Protein AF-A0AAD1NWF7-F1 (afdb_monomer_lite)

Foldseek 3Di:
DPPLVVQAPDPVVSVVPDDPDDPVPDDDDDDPCVSNVNVDPPDDDDPDDDPDDDDDPPDDDPDDDDDDDDDDDDDPDD

Organism: NCBI:txid2559073

Structure (mmCIF, N/CA/C/O backbone):
data_AF-A0AAD1NWF7-F1
#
_entry.id   AF-A0AAD1NWF7-F1
#
loop_
_atom_site.group_PDB
_atom_site.id
_atom_site.type_symbol
_atom_site.label_atom_id
_atom_site.label_alt_id
_atom_site.label_comp_id
_atom_site.label_asym_id
_atom_site.label_entity_id
_atom_site.label_seq_id
_atom_site.pdbx_PDB_ins_code
_atom_site.Cartn_x
_atom_site.Cartn_y
_atom_site.Cartn_z
_atom_site.occupancy
_atom_site.B_iso_or_equiv
_atom_site.auth_seq_id
_atom_site.auth_comp_id
_atom_site.auth_asym_id
_atom_site.auth_atom_id
_atom_site.pdbx_PDB_model_num
ATOM 1 N N . MET A 1 1 ? -7.163 -18.602 4.725 1.00 47.81 1 MET A N 1
ATOM 2 C CA . MET A 1 1 ? -6.993 -18.158 3.325 1.00 47.81 1 MET A CA 1
ATOM 3 C C . MET A 1 1 ? -6.556 -16.706 3.369 1.00 47.81 1 MET A C 1
ATOM 5 O O . MET A 1 1 ? -7.402 -15.835 3.508 1.00 47.81 1 MET A O 1
ATOM 9 N N . ASN A 1 2 ? -5.250 -16.451 3.343 1.00 70.19 2 ASN A N 1
ATOM 10 C CA . ASN A 1 2 ? -4.719 -15.093 3.358 1.00 70.19 2 ASN A CA 1
ATOM 11 C C . ASN A 1 2 ? -4.592 -14.604 1.916 1.00 70.19 2 ASN A C 1
ATOM 13 O O . ASN A 1 2 ? -3.576 -14.800 1.260 1.00 70.19 2 ASN A O 1
ATOM 17 N N . HIS A 1 3 ? -5.664 -14.000 1.407 1.00 81.12 3 HIS A N 1
ATOM 18 C CA . HIS A 1 3 ? -5.707 -13.462 0.046 1.00 81.12 3 HIS A CA 1
ATOM 19 C C . HIS A 1 3 ? -4.538 -12.499 -0.227 1.00 81.12 3 HIS A C 1
ATOM 21 O O . HIS A 1 3 ? -3.919 -12.549 -1.284 1.00 81.12 3 HIS A O 1
ATOM 27 N N . LEU A 1 4 ? -4.167 -11.698 0.771 1.00 83.62 4 LEU A N 1
ATOM 28 C CA . LEU A 1 4 ? -3.092 -10.720 0.663 1.00 83.62 4 LEU A CA 1
ATOM 29 C C . LEU A 1 4 ? -1.692 -11.371 0.605 1.00 83.62 4 LEU A C 1
ATOM 31 O O . LEU A 1 4 ? -0.824 -10.881 -0.107 1.00 83.62 4 LEU A O 1
ATOM 35 N N . GLU A 1 5 ? -1.494 -12.527 1.251 1.00 87.00 5 GLU A N 1
ATOM 36 C CA . GLU A 1 5 ? -0.249 -13.314 1.146 1.00 87.00 5 GLU A CA 1
ATOM 37 C C . GLU A 1 5 ? -0.031 -13.902 -0.245 1.00 87.00 5 GLU A C 1
ATOM 39 O O . GLU A 1 5 ? 1.108 -14.097 -0.650 1.00 87.00 5 GLU A O 1
ATOM 44 N N . SER A 1 6 ? -1.109 -14.183 -0.981 1.00 88.38 6 SER A N 1
ATOM 45 C CA . SER A 1 6 ? -1.002 -14.686 -2.355 1.00 88.38 6 SER A CA 1
ATOM 46 C C . SER A 1 6 ? -0.726 -13.593 -3.389 1.00 88.38 6 SER A C 1
ATOM 48 O O . SER A 1 6 ? -0.398 -13.914 -4.527 1.00 88.38 6 SER A O 1
ATOM 50 N N . LEU A 1 7 ? -0.885 -12.321 -3.010 1.00 89.56 7 LEU A N 1
ATOM 51 C CA . LEU A 1 7 ? -0.779 -11.182 -3.922 1.00 89.56 7 LEU A CA 1
ATOM 52 C C . LEU A 1 7 ? 0.450 -10.311 -3.673 1.00 89.56 7 LEU A C 1
ATOM 54 O O . LEU A 1 7 ? 0.899 -9.667 -4.613 1.00 89.56 7 LEU A O 1
ATOM 58 N N . VAL A 1 8 ? 0.976 -10.266 -2.445 1.00 90.88 8 VAL A N 1
ATOM 59 C CA . VAL A 1 8 ? 2.112 -9.413 -2.067 1.00 90.88 8 VAL A CA 1
ATOM 60 C C . VAL A 1 8 ? 3.189 -10.258 -1.396 1.00 90.88 8 VAL A C 1
ATOM 62 O O . VAL A 1 8 ? 2.956 -10.859 -0.345 1.00 90.88 8 VAL A O 1
ATOM 65 N N . GLU A 1 9 ? 4.383 -10.277 -1.983 1.00 90.75 9 GLU A N 1
ATOM 66 C CA . GLU A 1 9 ? 5.477 -11.144 -1.530 1.00 90.75 9 GLU A CA 1
ATOM 67 C C . GLU A 1 9 ? 6.100 -10.636 -0.216 1.00 90.75 9 GLU A C 1
ATOM 69 O O . GLU A 1 9 ? 6.277 -11.394 0.748 1.00 90.75 9 GLU A O 1
ATOM 74 N N . ASN A 1 10 ? 6.365 -9.328 -0.132 1.00 89.06 10 ASN A N 1
ATOM 75 C CA . ASN A 1 10 ? 7.068 -8.721 0.997 1.00 89.06 10 ASN A CA 1
ATOM 76 C C . ASN A 1 10 ? 6.183 -8.646 2.266 1.00 89.06 10 ASN A C 1
ATOM 78 O O . ASN A 1 10 ? 5.174 -7.938 2.254 1.00 89.06 10 ASN A O 1
ATOM 82 N N . PRO A 1 11 ? 6.546 -9.320 3.378 1.00 89.88 11 PRO A N 1
ATOM 83 C CA . PRO A 1 11 ? 5.782 -9.288 4.631 1.00 89.88 11 PRO A CA 1
ATOM 84 C C . PRO A 1 11 ? 5.606 -7.896 5.241 1.00 89.88 11 PRO A C 1
ATOM 86 O O . PRO A 1 11 ? 4.533 -7.615 5.768 1.00 89.88 11 PRO A O 1
ATOM 89 N N . GLU A 1 12 ? 6.604 -7.020 5.154 1.00 90.06 12 GLU A N 1
ATOM 90 C CA . GLU A 1 12 ? 6.519 -5.673 5.735 1.00 90.06 12 GLU A CA 1
ATOM 91 C C . GLU A 1 12 ? 5.501 -4.818 4.974 1.00 90.06 12 GLU A C 1
ATOM 93 O O . GLU A 1 12 ? 4.662 -4.136 5.562 1.00 90.06 12 GLU A O 1
ATOM 98 N N . THR A 1 13 ? 5.494 -4.928 3.644 1.00 90.25 13 THR A N 1
ATOM 99 C CA . THR A 1 13 ? 4.496 -4.274 2.792 1.00 90.25 13 THR A CA 1
ATOM 100 C C . THR A 1 13 ? 3.087 -4.780 3.098 1.00 90.25 13 THR A C 1
ATOM 102 O O . THR A 1 13 ? 2.142 -3.995 3.099 1.00 90.25 13 THR A O 1
ATOM 105 N N . ARG A 1 14 ? 2.923 -6.072 3.419 1.00 91.31 14 ARG A N 1
ATOM 106 C CA . ARG A 1 14 ? 1.621 -6.641 3.805 1.00 91.31 14 ARG A CA 1
ATOM 107 C C . ARG A 1 14 ? 1.068 -6.023 5.083 1.0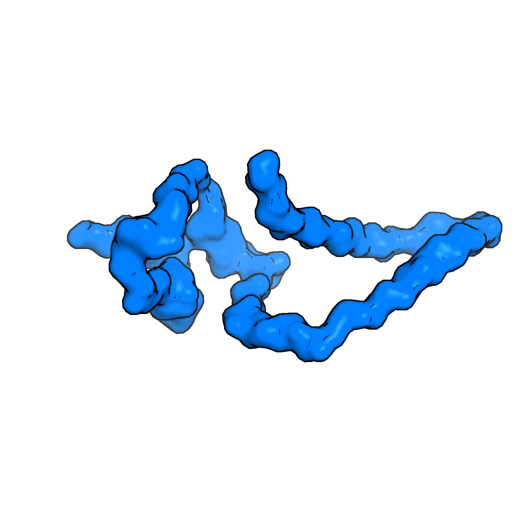0 91.31 14 ARG A C 1
ATOM 109 O O . ARG A 1 14 ? -0.129 -5.743 5.151 1.00 91.31 14 ARG A O 1
ATOM 116 N N . GLU A 1 15 ? 1.923 -5.807 6.075 1.00 90.62 15 GLU A N 1
ATOM 117 C CA . GLU A 1 15 ? 1.531 -5.173 7.333 1.00 90.62 15 GLU A CA 1
ATOM 118 C C . GLU A 1 15 ? 1.094 -3.722 7.101 1.00 90.62 15 GLU A C 1
ATOM 120 O O . GLU A 1 15 ? 0.015 -3.332 7.541 1.00 90.62 15 GLU A O 1
ATOM 125 N N . LEU A 1 16 ? 1.854 -2.961 6.306 1.00 89.38 16 LEU A N 1
ATOM 126 C CA . LEU A 1 16 ? 1.519 -1.573 5.960 1.00 89.38 16 LEU A CA 1
ATOM 127 C C . LEU A 1 16 ? 0.227 -1.442 5.138 1.00 89.38 16 LEU A C 1
ATOM 129 O O . LEU A 1 16 ? -0.504 -0.463 5.283 1.00 89.38 16 LEU A O 1
ATOM 133 N N . LEU A 1 17 ? -0.067 -2.421 4.279 1.00 90.00 17 LEU A N 1
ATOM 134 C CA . LEU A 1 17 ? -1.292 -2.460 3.476 1.00 90.00 17 LEU A CA 1
ATOM 135 C C . LEU A 1 17 ? -2.510 -2.966 4.255 1.00 90.00 17 LEU A C 1
ATOM 137 O O . LEU A 1 17 ? -3.628 -2.870 3.746 1.00 90.00 17 LEU A O 1
ATOM 141 N N . THR A 1 18 ? -2.320 -3.501 5.464 1.00 89.56 18 THR A N 1
ATOM 142 C CA . THR A 1 18 ? -3.413 -3.990 6.304 1.00 89.56 18 THR A CA 1
ATOM 143 C C . THR A 1 18 ? -3.931 -2.848 7.181 1.00 89.56 18 THR A C 1
ATOM 145 O O . THR A 1 18 ? -3.266 -2.445 8.135 1.00 89.56 18 THR A O 1
ATOM 148 N N . PRO A 1 19 ? -5.123 -2.298 6.894 1.00 86.12 19 PRO A N 1
ATOM 149 C CA . PRO A 1 19 ? -5.661 -1.203 7.683 1.00 86.12 19 PRO A CA 1
ATOM 150 C C . PRO A 1 19 ? -5.977 -1.647 9.115 1.00 86.12 19 PRO A C 1
ATOM 152 O O . PRO A 1 19 ? -6.633 -2.661 9.337 1.00 86.12 19 PRO A O 1
ATOM 155 N N . THR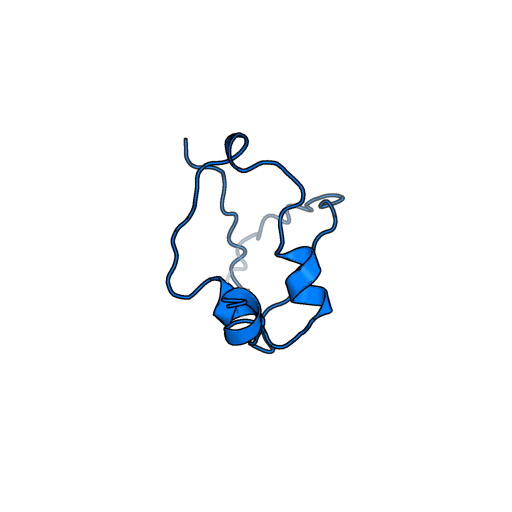 A 1 20 ? -5.563 -0.840 10.091 1.00 87.25 20 THR A N 1
ATOM 156 C CA . THR A 1 20 ? -5.826 -1.061 11.526 1.00 87.25 20 THR A CA 1
ATOM 157 C C . THR A 1 20 ? -7.138 -0.430 12.012 1.00 87.25 20 THR A C 1
ATOM 159 O O . THR A 1 20 ? -7.455 -0.484 13.199 1.00 87.25 20 THR A O 1
AT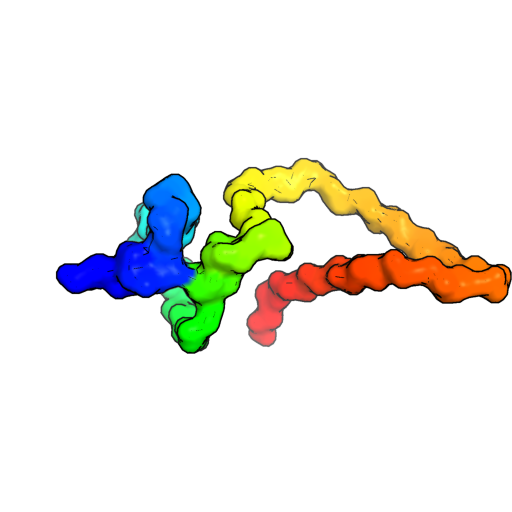OM 162 N N . TYR A 1 21 ? -7.919 0.168 11.109 1.00 79.31 21 TYR A N 1
ATOM 163 C CA . TYR A 1 21 ? -9.222 0.769 11.398 1.00 79.31 21 TYR A CA 1
ATOM 164 C C . TYR A 1 21 ? -10.371 -0.193 11.071 1.00 79.31 21 TYR A C 1
ATOM 166 O O . TYR A 1 21 ? -10.251 -1.057 10.205 1.00 79.31 21 TYR A O 1
ATOM 174 N N . THR A 1 22 ? -11.513 -0.038 11.749 1.00 79.44 22 THR A N 1
ATOM 175 C CA . THR A 1 22 ? -12.690 -0.880 11.466 1.00 79.44 22 THR A CA 1
ATOM 176 C C . THR A 1 22 ? -13.303 -0.561 10.100 1.00 79.44 22 THR A C 1
ATOM 178 O O . THR A 1 22 ? -13.235 0.572 9.623 1.00 79.44 22 THR A O 1
ATOM 181 N N . THR A 1 23 ? -13.910 -1.560 9.463 1.00 69.31 23 THR A N 1
ATOM 182 C CA . THR A 1 23 ? -14.396 -1.490 8.076 1.00 69.31 23 THR A CA 1
ATOM 183 C C . THR A 1 23 ? -15.393 -0.354 7.816 1.00 69.31 23 THR A C 1
ATOM 185 O O . THR A 1 23 ? -15.434 0.167 6.706 1.00 69.31 23 THR A O 1
ATOM 188 N N . ASP A 1 24 ? -16.135 0.096 8.829 1.00 74.06 24 ASP A N 1
ATOM 189 C CA . ASP A 1 24 ? -17.186 1.112 8.677 1.00 74.06 24 ASP A CA 1
ATOM 190 C C . ASP A 1 24 ? -16.650 2.539 8.455 1.00 74.06 24 ASP A C 1
ATOM 192 O O . ASP A 1 24 ? -17.401 3.439 8.080 1.00 74.06 24 ASP A O 1
ATOM 1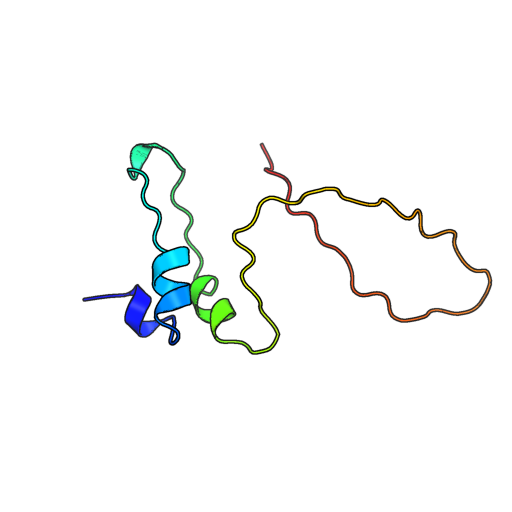96 N N . TYR A 1 25 ? -15.348 2.766 8.661 1.00 81.56 25 TYR A N 1
ATOM 197 C CA . TYR A 1 25 ? -14.749 4.102 8.577 1.00 81.56 25 TYR A CA 1
ATOM 198 C C . TYR A 1 25 ? -14.370 4.531 7.156 1.00 81.56 25 TYR A C 1
ATOM 200 O O . TYR A 1 25 ? -14.129 5.718 6.928 1.00 81.56 25 TYR A O 1
ATOM 208 N N . LYS A 1 26 ? -14.291 3.601 6.195 1.00 80.25 26 LYS A N 1
ATOM 209 C CA . LYS A 1 26 ? -13.863 3.915 4.826 1.00 80.25 26 LYS A CA 1
ATOM 210 C C . LYS A 1 26 ? -14.610 3.077 3.796 1.00 80.25 26 LYS A C 1
ATOM 212 O O . LYS A 1 26 ? -14.903 1.907 4.014 1.00 80.25 26 LYS A O 1
ATOM 217 N N . ARG A 1 27 ? -14.905 3.679 2.640 1.00 86.88 27 ARG A N 1
ATOM 218 C CA . ARG A 1 27 ? -15.551 2.977 1.525 1.00 86.88 27 ARG A CA 1
ATOM 219 C C . ARG A 1 27 ? -14.639 1.853 1.024 1.00 86.88 27 ARG A C 1
ATOM 221 O O . ARG A 1 27 ? -13.461 2.091 0.762 1.00 86.88 27 ARG A O 1
ATOM 228 N N . LEU A 1 28 ? -15.200 0.656 0.856 1.00 85.88 28 LEU A N 1
ATOM 229 C CA . LEU A 1 28 ? -14.494 -0.473 0.254 1.00 85.88 28 LEU A CA 1
ATOM 230 C C . LEU A 1 28 ? -14.128 -0.152 -1.198 1.00 85.88 28 LEU A C 1
ATOM 232 O O . LEU A 1 28 ? -14.985 0.238 -1.993 1.00 85.88 28 LEU A O 1
ATOM 236 N N . LEU A 1 29 ? -12.852 -0.332 -1.529 1.00 86.94 29 LEU A N 1
ATOM 237 C CA . LEU A 1 29 ? -12.332 -0.205 -2.884 1.00 86.94 29 LEU A CA 1
ATOM 238 C C . LEU A 1 29 ? -12.088 -1.600 -3.453 1.00 86.94 29 LEU A C 1
ATOM 240 O O . LEU A 1 29 ? -11.536 -2.464 -2.775 1.00 86.94 29 LEU A O 1
ATOM 244 N N . VAL A 1 30 ? -12.489 -1.802 -4.706 1.00 86.50 30 VAL A N 1
ATOM 245 C CA . VAL A 1 30 ? -12.257 -3.047 -5.441 1.00 86.50 30 VAL A CA 1
ATOM 246 C C . VAL A 1 30 ? -11.412 -2.716 -6.662 1.00 86.50 30 VAL A C 1
ATOM 248 O O . VAL A 1 30 ? -11.815 -1.924 -7.510 1.00 86.50 30 VAL A O 1
ATOM 251 N N . SER A 1 31 ? -10.232 -3.320 -6.737 1.00 88.62 31 SER A N 1
ATOM 252 C CA . SER A 1 31 ? -9.333 -3.267 -7.887 1.00 88.62 31 SER A CA 1
ATOM 253 C C . SER A 1 31 ? -8.764 -4.662 -8.101 1.00 88.62 31 SER A C 1
ATOM 255 O O . SER A 1 31 ? -8.548 -5.404 -7.141 1.00 88.62 31 SER A O 1
ATOM 257 N N . ASN A 1 32 ? -8.542 -5.017 -9.363 1.00 89.00 32 ASN A N 1
ATOM 258 C CA . ASN A 1 32 ? -8.016 -6.328 -9.727 1.00 89.00 32 ASN A CA 1
ATOM 259 C C . ASN A 1 32 ? -6.500 -6.417 -9.526 1.00 89.00 32 ASN A C 1
ATOM 261 O O . ASN A 1 32 ? -5.967 -7.513 -9.433 1.00 89.00 32 ASN A O 1
ATOM 265 N N . ASP A 1 33 ? -5.819 -5.276 -9.497 1.00 90.81 33 ASP A N 1
ATOM 266 C CA . ASP A 1 33 ? -4.393 -5.132 -9.775 1.00 90.81 33 ASP A CA 1
ATOM 267 C C . ASP A 1 33 ? -3.644 -4.255 -8.761 1.00 90.81 33 ASP A C 1
ATOM 269 O O . ASP A 1 33 ? -2.415 -4.282 -8.725 1.00 90.81 33 ASP A O 1
ATOM 273 N N . TYR A 1 34 ? -4.359 -3.563 -7.868 1.00 91.19 34 TYR A N 1
ATOM 274 C CA . TYR A 1 34 ? -3.772 -2.683 -6.854 1.00 91.19 34 TYR A CA 1
ATOM 275 C C . TYR A 1 34 ? -2.700 -3.367 -5.993 1.00 91.19 34 TYR A C 1
ATOM 277 O O . TYR A 1 34 ? -1.590 -2.859 -5.873 1.00 91.19 34 TYR A O 1
ATOM 285 N N . PHE A 1 35 ? -2.998 -4.537 -5.419 1.00 90.88 35 PHE A N 1
ATOM 286 C CA . PHE A 1 35 ? -2.047 -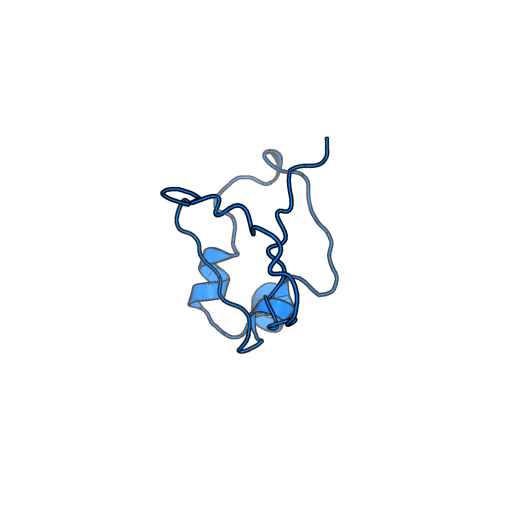5.229 -4.543 1.00 90.88 35 PHE A CA 1
ATOM 287 C C . PHE A 1 35 ? -0.840 -5.787 -5.305 1.00 90.88 35 PHE A C 1
ATOM 289 O O . PHE A 1 35 ? 0.278 -5.726 -4.806 1.00 90.88 35 PHE A O 1
ATOM 296 N N . MET A 1 36 ? -1.043 -6.271 -6.534 1.00 91.31 36 MET A N 1
ATOM 297 C CA . MET A 1 36 ? 0.041 -6.832 -7.351 1.00 91.31 36 MET A CA 1
ATOM 298 C C . MET A 1 36 ? 1.048 -5.769 -7.802 1.00 91.31 36 MET A C 1
ATOM 300 O O . MET A 1 36 ? 2.205 -6.097 -8.061 1.00 91.31 36 MET A O 1
ATOM 304 N N . ALA A 1 37 ? 0.638 -4.499 -7.878 1.00 92.25 37 ALA A N 1
ATOM 305 C CA . ALA A 1 37 ? 1.531 -3.406 -8.246 1.00 92.25 37 ALA A CA 1
ATOM 306 C C . ALA A 1 37 ? 2.723 -3.267 -7.281 1.00 92.25 37 ALA A C 1
ATOM 308 O O . ALA A 1 37 ? 3.807 -2.901 -7.723 1.00 92.25 37 ALA A O 1
ATOM 309 N N . PHE A 1 38 ? 2.558 -3.625 -6.003 1.00 91.00 38 PHE A N 1
ATOM 310 C CA . PHE A 1 38 ? 3.613 -3.523 -4.987 1.00 91.00 38 PHE A CA 1
ATOM 311 C C . PHE A 1 38 ? 4.720 -4.581 -5.105 1.00 91.00 38 PHE A C 1
ATOM 313 O O . PHE A 1 38 ? 5.708 -4.490 -4.385 1.00 91.00 38 PHE A O 1
ATOM 320 N N . ASN A 1 39 ? 4.586 -5.559 -6.007 1.00 91.25 39 ASN A N 1
ATOM 321 C CA . ASN A 1 39 ? 5.663 -6.510 -6.307 1.00 91.25 39 ASN A CA 1
ATOM 322 C C . ASN A 1 39 ? 6.604 -6.009 -7.414 1.00 91.25 39 ASN A C 1
ATOM 324 O O . ASN A 1 39 ? 7.557 -6.700 -7.760 1.00 91.25 39 ASN A O 1
ATOM 328 N N . ARG A 1 40 ? 6.319 -4.857 -8.033 1.00 91.94 40 ARG A N 1
ATOM 329 C CA . ARG A 1 40 ? 7.163 -4.308 -9.097 1.00 91.94 40 ARG A CA 1
ATOM 330 C C . ARG A 1 40 ? 8.299 -3.478 -8.504 1.00 91.94 40 ARG A C 1
ATOM 332 O O . ARG A 1 40 ? 8.067 -2.668 -7.614 1.00 91.94 40 ARG A O 1
ATOM 339 N N . ASP A 1 41 ? 9.491 -3.597 -9.083 1.00 89.38 41 ASP A N 1
ATOM 340 C CA . ASP A 1 41 ? 10.684 -2.851 -8.648 1.00 89.38 41 ASP A CA 1
ATOM 341 C C . ASP A 1 41 ? 10.557 -1.324 -8.818 1.00 89.38 41 ASP A C 1
ATOM 343 O O . ASP A 1 41 ? 11.299 -0.563 -8.201 1.00 89.38 41 ASP A O 1
ATOM 347 N N . ASP A 1 4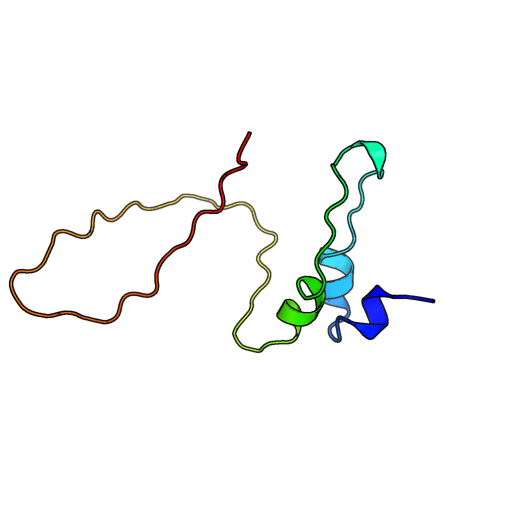2 ? 9.636 -0.859 -9.671 1.00 91.12 42 ASP A N 1
ATOM 348 C CA . ASP A 1 42 ? 9.380 0.561 -9.931 1.00 91.12 42 ASP A CA 1
ATOM 349 C C . ASP A 1 42 ? 8.318 1.180 -9.006 1.00 91.12 42 ASP A C 1
ATOM 351 O O . ASP A 1 42 ? 7.908 2.325 -9.216 1.00 91.12 42 ASP A O 1
ATOM 355 N N . VAL A 1 43 ? 7.875 0.445 -7.982 1.00 91.00 43 VAL A N 1
ATOM 356 C CA . VAL A 1 43 ? 6.838 0.874 -7.039 1.00 91.00 43 VAL A CA 1
ATOM 357 C C . VAL A 1 43 ? 7.384 0.895 -5.613 1.00 91.00 43 VAL A C 1
ATOM 359 O O . VAL A 1 43 ? 7.803 -0.123 -5.072 1.00 91.00 43 VAL A O 1
ATOM 362 N N . THR A 1 44 ? 7.290 2.061 -4.969 1.00 90.38 44 THR A N 1
ATOM 363 C CA . THR A 1 44 ? 7.655 2.251 -3.558 1.00 90.38 44 THR A CA 1
ATOM 364 C C . THR A 1 44 ? 6.438 2.709 -2.761 1.00 90.38 44 THR A C 1
ATOM 366 O O . THR A 1 44 ? 5.739 3.641 -3.162 1.00 90.38 44 THR A O 1
ATOM 369 N N . LEU A 1 45 ? 6.189 2.065 -1.618 1.00 89.69 45 LEU A N 1
ATOM 370 C CA . LEU A 1 45 ? 5.162 2.475 -0.662 1.00 89.69 45 LEU A CA 1
ATOM 371 C C . LEU A 1 45 ? 5.762 3.436 0.372 1.00 89.69 45 LEU A C 1
ATOM 373 O O . LEU A 1 45 ? 6.622 3.040 1.151 1.00 89.69 45 LEU A O 1
ATOM 377 N N . GLU A 1 46 ? 5.264 4.671 0.411 1.00 90.88 46 GLU A N 1
ATOM 378 C CA . GLU A 1 46 ? 5.693 5.706 1.359 1.00 90.88 46 GLU A CA 1
ATOM 379 C C . GLU A 1 46 ? 4.585 5.981 2.396 1.00 90.88 46 GLU A C 1
ATOM 381 O O . GLU A 1 46 ? 3.642 6.717 2.101 1.00 90.88 46 GLU A O 1
ATOM 386 N N . PRO A 1 47 ? 4.650 5.400 3.613 1.00 86.94 47 PRO A N 1
ATOM 387 C CA . PRO A 1 47 ? 3.610 5.562 4.636 1.00 86.94 47 PRO A CA 1
ATOM 388 C C . PRO A 1 47 ? 3.729 6.878 5.425 1.00 86.94 47 PRO A C 1
ATOM 390 O O . PRO A 1 47 ? 2.890 7.174 6.276 1.00 86.94 47 PRO A O 1
ATOM 393 N N . SER A 1 48 ? 4.792 7.651 5.194 1.00 86.62 48 SER A N 1
ATOM 394 C CA . SER A 1 48 ? 5.054 8.891 5.920 1.00 86.62 48 SER A CA 1
ATOM 395 C C . SER A 1 48 ? 4.212 10.056 5.390 1.00 86.62 48 SER A C 1
ATOM 397 O O . SER A 1 48 ? 3.882 10.140 4.208 1.00 86.62 48 SER A O 1
ATOM 399 N N . ALA A 1 49 ? 3.851 10.982 6.281 1.00 82.88 49 ALA A N 1
ATOM 400 C CA . ALA A 1 49 ? 3.164 12.202 5.880 1.00 82.88 49 ALA A CA 1
ATOM 401 C C . ALA A 1 49 ? 4.097 13.090 5.041 1.00 82.88 49 ALA A C 1
ATOM 403 O O . ALA A 1 49 ? 5.247 13.326 5.416 1.00 82.88 49 ALA A O 1
ATOM 404 N N . LEU A 1 50 ? 3.583 13.631 3.933 1.00 81.31 50 LEU A N 1
ATOM 405 C CA . LEU A 1 50 ? 4.321 14.594 3.117 1.00 81.31 50 LEU A CA 1
ATOM 406 C C . LEU A 1 50 ? 4.630 15.853 3.941 1.00 81.31 50 LEU A C 1
ATOM 408 O O . LEU A 1 50 ? 3.722 16.541 4.403 1.00 81.31 50 LEU A O 1
ATOM 412 N N . ALA A 1 51 ? 5.917 16.165 4.108 1.00 77.31 51 ALA A N 1
ATOM 413 C CA . ALA A 1 51 ? 6.363 17.291 4.933 1.00 77.31 51 ALA A CA 1
ATOM 414 C C . ALA A 1 51 ? 6.110 18.662 4.277 1.00 77.31 51 ALA A C 1
ATOM 416 O O . ALA A 1 51 ? 5.792 19.633 4.957 1.00 77.31 51 ALA A O 1
ATOM 417 N N . SER A 1 52 ? 6.283 18.759 2.958 1.00 75.38 52 SER A N 1
ATOM 418 C CA . SER A 1 52 ? 6.014 19.959 2.160 1.00 75.38 52 SER A CA 1
ATOM 419 C C . SER A 1 52 ? 6.128 19.605 0.678 1.00 75.38 52 SER A C 1
ATOM 421 O O . SER A 1 52 ? 7.068 18.913 0.284 1.00 75.38 52 SER A O 1
ATOM 423 N N . SER A 1 53 ? 5.204 20.088 -0.154 1.00 72.44 53 SER A N 1
ATOM 424 C CA . SER A 1 53 ? 5.390 20.113 -1.605 1.00 72.44 53 SER A CA 1
ATOM 425 C C . SER A 1 53 ? 6.081 21.418 -1.996 1.00 72.44 53 SER A C 1
ATOM 427 O O . SER A 1 53 ? 5.669 22.508 -1.598 1.00 72.44 53 SER A O 1
ATOM 429 N N . ARG A 1 54 ? 7.157 21.326 -2.781 1.00 70.44 54 ARG A N 1
ATOM 430 C CA . ARG A 1 54 ? 7.743 22.499 -3.431 1.00 70.44 54 ARG A CA 1
ATOM 431 C C . ARG A 1 54 ? 7.189 22.559 -4.847 1.00 70.44 54 ARG A C 1
ATOM 433 O O . ARG A 1 54 ? 7.659 21.830 -5.715 1.00 70.44 54 ARG A O 1
ATOM 440 N N . ASP A 1 55 ? 6.220 23.438 -5.070 1.00 63.75 55 ASP A N 1
ATOM 441 C CA . ASP A 1 55 ? 5.745 23.741 -6.417 1.00 63.75 55 ASP A CA 1
ATOM 442 C C . ASP A 1 55 ? 6.847 24.508 -7.155 1.00 63.75 55 ASP A C 1
ATOM 444 O O . ASP A 1 55 ? 7.083 25.693 -6.922 1.00 63.75 55 ASP A O 1
ATOM 448 N N . GLN A 1 56 ? 7.583 23.813 -8.019 1.00 59.12 56 GLN A N 1
ATOM 449 C CA . GLN A 1 56 ? 8.403 24.459 -9.035 1.00 59.12 56 GLN A CA 1
ATOM 450 C C . GLN A 1 56 ? 7.499 24.692 -10.247 1.00 59.12 56 GLN A C 1
ATOM 452 O O . GLN A 1 56 ? 7.160 23.721 -10.928 1.00 59.12 56 GLN A O 1
ATOM 457 N N . PRO A 1 57 ? 7.086 25.938 -10.547 1.00 52.19 57 PRO A N 1
ATOM 458 C CA . PRO A 1 57 ? 6.455 26.210 -11.824 1.00 52.19 57 PRO A CA 1
ATOM 459 C C . PRO A 1 57 ? 7.483 25.892 -12.909 1.00 52.19 57 PRO A C 1
ATOM 461 O O . PRO A 1 57 ? 8.533 26.532 -12.998 1.00 52.19 57 PRO A O 1
ATOM 464 N N . SER A 1 58 ? 7.202 24.881 -13.728 1.00 56.25 58 SER A N 1
ATOM 465 C CA . SER A 1 58 ? 7.984 24.620 -14.927 1.00 56.25 58 SER A CA 1
ATOM 466 C C . SER A 1 58 ? 7.772 25.796 -15.882 1.00 56.25 58 SER A C 1
ATOM 468 O O . SER A 1 58 ? 6.810 25.827 -16.649 1.00 56.25 58 SER A O 1
ATOM 470 N N . SER A 1 59 ? 8.642 26.802 -15.806 1.00 54.09 59 SER A N 1
ATOM 471 C CA . SER A 1 59 ? 8.764 27.804 -16.863 1.00 54.09 59 SER A CA 1
ATOM 472 C C . SER A 1 59 ? 9.050 27.062 -18.173 1.00 54.09 59 SER A C 1
ATOM 474 O O . SER A 1 59 ? 9.931 26.195 -18.171 1.00 54.09 59 SER A O 1
ATOM 476 N N . PRO A 1 60 ? 8.326 27.330 -19.274 1.00 44.88 60 PRO A N 1
ATOM 477 C CA . PRO A 1 60 ? 8.571 26.626 -20.519 1.00 44.88 60 PRO A CA 1
ATOM 478 C C . PRO A 1 60 ? 9.941 27.062 -21.054 1.00 44.88 60 PRO A C 1
ATOM 480 O O . PRO A 1 60 ? 10.136 28.250 -21.326 1.00 44.88 60 PRO A O 1
ATOM 483 N N . PRO A 1 61 ? 10.913 26.152 -21.240 1.00 46.78 61 PRO A N 1
ATOM 484 C CA . PRO A 1 61 ? 12.097 26.505 -21.988 1.00 46.78 61 PRO A CA 1
ATOM 485 C C . PRO A 1 61 ? 11.705 26.533 -23.465 1.00 46.78 61 PRO A C 1
ATOM 487 O O . PRO A 1 61 ? 11.338 25.512 -24.052 1.00 46.78 61 PRO A O 1
ATOM 490 N N . THR A 1 62 ? 11.808 27.703 -24.089 1.00 60.88 62 THR A N 1
ATOM 491 C CA . THR A 1 62 ? 12.021 27.786 -25.534 1.00 60.88 62 THR A CA 1
ATOM 492 C C . THR A 1 62 ? 13.141 26.805 -25.898 1.00 60.88 62 THR A C 1
ATOM 494 O O . THR A 1 62 ? 14.297 27.016 -25.547 1.00 60.88 62 THR A O 1
ATOM 497 N N . GLY A 1 63 ? 12.774 25.712 -26.573 1.00 56.56 63 GLY A N 1
ATOM 498 C CA . GLY A 1 63 ? 13.692 24.821 -27.281 1.00 56.56 63 GLY A CA 1
ATOM 499 C C . GLY A 1 63 ? 14.537 23.853 -26.442 1.00 56.56 63 GLY A C 1
ATOM 500 O O . GLY A 1 63 ? 15.756 23.952 -26.469 1.00 56.56 63 GLY A O 1
ATOM 501 N N . ARG A 1 64 ? 13.918 22.857 -25.792 1.00 47.66 64 ARG A N 1
ATOM 502 C CA . ARG A 1 64 ? 14.332 21.427 -25.804 1.00 47.66 64 ARG A CA 1
ATOM 503 C C . ARG A 1 64 ? 13.516 20.647 -24.774 1.00 47.66 64 ARG A C 1
ATOM 505 O O . ARG A 1 64 ? 13.618 20.900 -23.578 1.00 47.66 64 ARG A O 1
ATOM 512 N N . ALA A 1 65 ? 12.745 19.671 -25.242 1.00 49.66 65 ALA A N 1
ATOM 513 C CA . ALA A 1 65 ? 12.053 18.726 -24.377 1.00 49.66 65 ALA A CA 1
ATOM 514 C C . ALA A 1 65 ? 13.079 17.818 -23.676 1.00 49.66 65 ALA A C 1
ATOM 516 O O . ALA A 1 65 ? 13.770 17.035 -24.326 1.00 49.66 65 ALA A O 1
ATOM 517 N N . MET A 1 66 ? 13.185 17.946 -22.354 1.00 42.50 66 MET A N 1
ATOM 518 C CA . MET A 1 66 ? 13.784 16.941 -21.478 1.00 42.50 66 MET A CA 1
ATOM 519 C C . MET A 1 66 ? 12.640 16.152 -20.840 1.00 42.50 66 MET A C 1
ATOM 521 O O . MET A 1 66 ? 11.652 16.744 -20.409 1.00 42.50 66 MET A O 1
ATOM 525 N N . SER A 1 67 ? 12.758 14.827 -20.821 1.00 57.44 67 SER A N 1
ATOM 526 C CA . SER A 1 67 ? 11.771 13.898 -20.267 1.00 57.44 67 SER A CA 1
ATOM 527 C C . SER A 1 67 ? 11.569 14.143 -18.767 1.00 57.44 67 SER A C 1
ATOM 529 O O . SER A 1 67 ? 12.378 13.696 -17.958 1.00 57.44 67 SER A O 1
ATOM 531 N N . GLN A 1 68 ? 10.511 14.863 -18.391 1.00 56.50 68 GLN A N 1
ATOM 532 C CA . GLN A 1 68 ? 10.037 14.915 -17.007 1.00 56.50 68 GLN A CA 1
ATOM 533 C C . GLN A 1 68 ? 8.976 13.833 -16.800 1.00 56.50 68 GLN A C 1
ATOM 535 O O . GLN A 1 68 ? 8.050 13.708 -17.602 1.00 56.50 68 GLN A O 1
ATOM 540 N N . THR A 1 69 ? 9.119 13.057 -15.726 1.00 57.09 69 THR A N 1
ATOM 541 C CA . THR A 1 69 ? 8.100 12.109 -15.265 1.00 57.09 69 THR A CA 1
ATOM 542 C C . THR A 1 69 ? 6.885 12.901 -14.768 1.00 57.09 69 THR A C 1
ATOM 544 O O . THR A 1 69 ? 7.061 13.803 -13.945 1.00 57.09 69 THR A O 1
ATOM 547 N N . PRO A 1 70 ? 5.661 12.622 -15.249 1.00 61.81 70 PRO A N 1
ATOM 548 C CA . PRO A 1 70 ? 4.471 13.320 -14.779 1.00 61.81 70 PRO A CA 1
ATOM 549 C C . PRO A 1 70 ? 4.213 13.002 -13.301 1.00 61.81 70 PRO A C 1
ATOM 551 O O . PRO A 1 70 ? 4.149 11.838 -12.911 1.00 61.81 70 PRO A O 1
ATOM 554 N N . SER A 1 71 ? 4.044 14.043 -12.484 1.00 67.06 71 SER A N 1
ATOM 555 C CA . SER A 1 71 ? 3.528 13.911 -11.120 1.00 67.06 71 SER A CA 1
ATOM 556 C C . SER A 1 71 ? 2.002 13.852 -11.187 1.00 67.06 71 SER A C 1
ATOM 558 O O . SER A 1 71 ? 1.366 14.810 -11.631 1.00 67.06 71 SER A O 1
ATOM 560 N N . PHE A 1 72 ? 1.412 12.719 -10.803 1.00 70.38 72 PHE A N 1
ATOM 561 C CA . PHE A 1 72 ? -0.038 12.554 -10.736 1.00 70.38 72 PHE A CA 1
ATOM 562 C C . PHE A 1 72 ? -0.498 12.727 -9.288 1.00 70.38 72 PHE A C 1
ATOM 564 O O . PHE A 1 72 ? -0.221 11.888 -8.434 1.00 70.38 72 PHE A O 1
ATOM 571 N N . CYS A 1 73 ? -1.204 13.820 -9.010 1.00 65.44 73 CYS A N 1
ATOM 572 C CA . CYS A 1 73 ? -1.950 13.970 -7.768 1.00 65.44 73 CYS A CA 1
ATOM 573 C C . CYS A 1 73 ? -3.309 13.292 -7.970 1.00 65.44 73 CYS A C 1
ATOM 575 O O . CYS A 1 73 ? -4.023 13.651 -8.905 1.00 65.44 73 CYS A O 1
ATOM 577 N N . ALA A 1 74 ? -3.654 12.316 -7.129 1.00 67.56 74 ALA A N 1
ATOM 578 C CA . ALA A 1 74 ? -4.986 11.718 -7.084 1.00 67.56 74 ALA A CA 1
ATOM 579 C C . ALA A 1 74 ? -5.788 12.394 -5.957 1.00 67.56 74 ALA A C 1
ATOM 581 O O . ALA A 1 74 ? -5.811 11.870 -4.841 1.00 67.56 74 ALA A O 1
ATOM 582 N N . PRO A 1 75 ? -6.379 13.585 -6.182 1.00 61.09 75 PRO A N 1
ATOM 583 C CA . PRO A 1 75 ? -7.233 14.196 -5.179 1.00 61.09 75 PRO A CA 1
ATOM 584 C C . PRO A 1 75 ? -8.487 13.341 -4.983 1.00 61.09 75 PRO A C 1
ATOM 586 O O . PRO A 1 75 ? -8.997 12.747 -5.938 1.00 61.09 75 PRO A O 1
ATOM 589 N N . ASP A 1 76 ? -8.999 13.320 -3.752 1.00 51.50 76 ASP A N 1
ATOM 590 C CA . ASP A 1 76 ? -10.336 12.809 -3.447 1.00 51.50 76 ASP A CA 1
ATOM 591 C C . ASP A 1 76 ? -11.343 13.501 -4.383 1.00 51.50 76 ASP A C 1
ATOM 593 O O . ASP A 1 76 ? -11.616 14.698 -4.259 1.00 51.50 76 ASP A O 1
ATOM 597 N N . SER A 1 77 ? -11.840 12.768 -5.382 1.00 51.53 77 SER A N 1
ATOM 598 C CA . SER A 1 77 ? -12.937 13.232 -6.229 1.00 51.53 77 SER A CA 1
ATOM 599 C C . SER A 1 77 ? -14.229 13.000 -5.455 1.00 51.53 77 SER A C 1
ATOM 601 O O . SER A 1 77 ? -14.628 11.851 -5.263 1.00 51.53 77 SER A O 1
ATOM 603 N N . GLN A 1 78 ? -14.813 14.094 -4.960 1.00 45.12 78 GLN A N 1
ATOM 604 C CA . GLN A 1 78 ? -16.134 14.126 -4.319 1.00 45.12 78 GLN A CA 1
ATOM 605 C C . GLN A 1 78 ? -17.236 13.705 -5.294 1.00 45.12 78 GLN A C 1
ATOM 607 O O . GLN A 1 78 ? -17.175 14.142 -6.467 1.00 45.12 78 GLN A O 1
#

Radius of gyration: 17.66 Å; chains: 1; bounding box: 32×46×39 Å

pLDDT: mean 76.33, std 15.63, range [42.5, 92.25]

Sequence (78 aa):
MNHLESLVENPETRELLTPTYTTDYKRLLVSNDYFMAFNRDDVTLEPSALASSRDQPSSPPTGRAMSQTPSFCAPDSQ

Secondary structure (DSSP, 8-state):
--TTTTT---HHHHHHHS--S-GGGSPPP--SSTTGGGGSTT-----SPP--------PPPTT----PPP--------